Protein AF-A0A959V111-F1 (afdb_monomer)

Nearest PDB structures (foldseek):
  8foj-assembly1_B  TM=3.878E-01  e=6.634E+00  Saccharomyces cerevisiae
  6dg6-assembly6_F  TM=3.079E-01  e=9.473E+00  synthetic construct
  3jtr-assembly1_A  TM=1.883E-01  e=6.981E+00  Pseudomonas sp. GK16

Structure (mmCIF, N/CA/C/O backbone):
data_AF-A0A959V111-F1
#
_entry.id   AF-A0A959V111-F1
#
loop_
_atom_site.group_PDB
_atom_site.id
_atom_site.type_symbol
_atom_site.label_atom_id
_atom_site.label_alt_id
_atom_site.label_comp_id
_atom_site.label_asym_id
_atom_site.label_entity_id
_atom_site.label_seq_id
_atom_site.pdbx_PDB_ins_code
_atom_site.Cartn_x
_atom_site.Cartn_y
_atom_site.Cartn_z
_atom_site.occupancy
_atom_site.B_iso_or_equiv
_atom_site.auth_seq_id
_atom_site.auth_comp_id
_atom_site.auth_asym_id
_atom_site.auth_atom_id
_atom_site.pdbx_PDB_model_num
ATOM 1 N N . GLY A 1 1 ? -1.348 -15.719 1.787 1.00 75.31 1 GLY A N 1
ATOM 2 C CA . GLY A 1 1 ? -1.199 -16.265 0.407 1.00 75.31 1 GLY A CA 1
ATOM 3 C C . GLY A 1 1 ? -1.146 -15.131 -0.609 1.00 75.31 1 GLY A C 1
ATOM 4 O O . GLY A 1 1 ? -1.211 -13.988 -0.178 1.00 75.31 1 GLY A O 1
ATOM 5 N N . ASP A 1 2 ? -1.052 -15.401 -1.918 1.00 81.88 2 ASP A N 1
ATOM 6 C CA . ASP A 1 2 ? -0.993 -14.333 -2.944 1.00 81.88 2 ASP A CA 1
ATOM 7 C C . ASP A 1 2 ? -2.222 -13.403 -2.865 1.00 81.88 2 ASP A C 1
ATOM 9 O O . ASP A 1 2 ? -2.081 -12.189 -2.757 1.00 81.88 2 ASP A O 1
ATOM 13 N N . ASP A 1 3 ? -3.433 -13.954 -2.760 1.00 92.00 3 ASP A N 1
ATOM 14 C CA . ASP A 1 3 ? -4.668 -13.155 -2.661 1.00 92.00 3 ASP A CA 1
ATOM 15 C C . ASP A 1 3 ? -4.700 -12.224 -1.434 1.00 92.00 3 ASP A C 1
ATOM 17 O O . ASP A 1 3 ? -5.198 -11.099 -1.498 1.00 92.00 3 ASP A O 1
ATOM 21 N N . GLU A 1 4 ? -4.125 -12.669 -0.316 1.00 95.50 4 GLU A N 1
ATOM 22 C CA . GLU A 1 4 ? -4.024 -11.884 0.917 1.00 95.50 4 GLU A CA 1
ATOM 23 C C . GLU A 1 4 ? 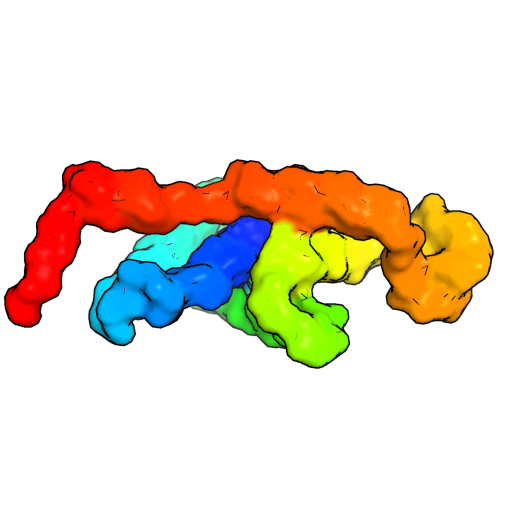-3.076 -10.698 0.742 1.00 95.50 4 GLU A C 1
ATOM 25 O O . GLU A 1 4 ? -3.435 -9.570 1.071 1.00 95.50 4 GLU A O 1
ATOM 30 N N . LEU A 1 5 ? -1.898 -10.923 0.156 1.00 97.00 5 LEU A N 1
ATOM 31 C CA . LEU A 1 5 ? -0.940 -9.857 -0.132 1.00 97.00 5 LEU A CA 1
ATOM 32 C C . LEU A 1 5 ? -1.552 -8.805 -1.066 1.00 97.00 5 LEU A C 1
ATOM 34 O O . LEU A 1 5 ? -1.365 -7.602 -0.873 1.00 97.00 5 LEU A O 1
ATOM 38 N N . PHE A 1 6 ? -2.312 -9.238 -2.077 1.00 97.19 6 PHE A N 1
ATOM 39 C CA . PHE A 1 6 ? -3.036 -8.310 -2.943 1.00 97.19 6 PHE A CA 1
ATOM 40 C C . PHE A 1 6 ? -4.073 -7.493 -2.162 1.00 97.19 6 PHE A C 1
ATOM 42 O O . PHE A 1 6 ? -4.112 -6.267 -2.282 1.00 97.19 6 PHE A O 1
ATOM 49 N N . ALA A 1 7 ? -4.878 -8.152 -1.327 1.00 97.31 7 ALA A N 1
ATOM 50 C CA . ALA A 1 7 ? -5.875 -7.491 -0.492 1.00 97.31 7 ALA A CA 1
ATOM 51 C C . ALA A 1 7 ? -5.236 -6.475 0.472 1.00 97.31 7 ALA A C 1
ATOM 53 O O . ALA A 1 7 ? -5.752 -5.368 0.626 1.00 97.31 7 ALA A O 1
ATOM 54 N N . GLN A 1 8 ? -4.080 -6.798 1.055 1.00 98.25 8 GLN A N 1
ATOM 55 C CA . GLN A 1 8 ? -3.315 -5.887 1.907 1.00 98.25 8 GLN A CA 1
ATOM 56 C C . GLN A 1 8 ? -2.800 -4.661 1.139 1.00 98.25 8 GLN A C 1
ATOM 58 O O . GLN A 1 8 ? -2.853 -3.549 1.660 1.00 98.25 8 GLN A O 1
ATOM 63 N N . ILE A 1 9 ? -2.350 -4.823 -0.112 1.00 98.50 9 ILE A N 1
ATOM 64 C CA . ILE A 1 9 ? -1.971 -3.698 -0.985 1.00 98.50 9 ILE A CA 1
ATOM 65 C C . ILE A 1 9 ? -3.181 -2.794 -1.253 1.00 98.50 9 ILE A C 1
ATOM 67 O O . ILE A 1 9 ? -3.065 -1.569 -1.172 1.00 98.50 9 ILE A O 1
ATOM 71 N N . VAL A 1 10 ? -4.344 -3.381 -1.549 1.00 98.12 10 VAL A N 1
ATOM 72 C CA . VAL A 1 10 ? -5.589 -2.627 -1.761 1.00 98.12 10 VAL A CA 1
ATOM 73 C C . VAL A 1 10 ? -5.995 -1.871 -0.497 1.00 98.12 10 VAL A C 1
ATOM 75 O O . VAL A 1 10 ? -6.307 -0.680 -0.566 1.00 98.12 10 VAL A O 1
ATOM 78 N N . LEU A 1 11 ? -5.938 -2.526 0.662 1.00 98.25 11 LEU A N 1
ATOM 79 C CA . LEU A 1 11 ? -6.233 -1.907 1.949 1.00 98.25 11 LEU A CA 1
ATOM 80 C C . LEU A 1 11 ? -5.261 -0.758 2.247 1.00 98.25 11 LEU A C 1
ATOM 82 O O . LEU A 1 11 ? -5.700 0.355 2.518 1.00 98.25 11 LEU A O 1
ATOM 86 N N . ALA A 1 12 ? -3.951 -0.986 2.126 1.00 98.38 12 ALA A N 1
ATOM 87 C CA . ALA A 1 12 ? -2.928 0.033 2.352 1.00 98.38 12 ALA A CA 1
ATOM 88 C C . ALA A 1 12 ? -3.138 1.274 1.471 1.00 98.38 12 ALA A C 1
ATOM 90 O O . ALA A 1 12 ? -3.047 2.394 1.973 1.00 98.38 12 ALA A O 1
ATOM 91 N N . GLY A 1 13 ? -3.465 1.083 0.187 1.00 97.81 13 GLY A N 1
ATOM 92 C CA . GLY A 1 13 ? -3.791 2.174 -0.732 1.00 97.81 13 GLY A CA 1
ATOM 93 C C . GLY A 1 13 ? -4.994 2.994 -0.265 1.00 97.81 13 GLY A C 1
ATOM 94 O O . GLY A 1 13 ? -4.906 4.213 -0.155 1.00 97.81 13 GLY A O 1
ATOM 95 N N . ASN A 1 14 ? -6.090 2.336 0.105 1.00 97.25 14 ASN A N 1
ATOM 96 C CA . ASN A 1 14 ? -7.285 3.021 0.602 1.00 97.25 14 ASN A CA 1
ATOM 97 C C . ASN A 1 14 ? -7.042 3.789 1.908 1.00 97.25 14 ASN A C 1
ATOM 99 O O . ASN A 1 14 ? -7.490 4.925 2.059 1.00 97.25 14 ASN A O 1
ATOM 103 N N . LEU A 1 15 ? -6.276 3.210 2.835 1.00 96.44 15 LEU A N 1
ATOM 104 C CA . LEU A 1 15 ? -5.936 3.865 4.099 1.00 96.44 15 LEU A CA 1
ATOM 105 C C . LEU A 1 15 ? -4.934 5.022 3.943 1.00 96.44 15 LEU A C 1
ATOM 107 O O . LEU A 1 15 ? -4.766 5.802 4.880 1.00 96.44 15 LEU A O 1
ATOM 111 N N . LEU A 1 16 ? -4.240 5.139 2.804 1.00 95.69 16 LEU A N 1
ATOM 112 C CA . LEU A 1 16 ? -3.411 6.311 2.491 1.00 95.69 16 LEU A CA 1
ATOM 113 C C . LEU A 1 16 ? -4.249 7.517 2.052 1.00 95.69 16 LEU A C 1
ATOM 115 O O . LEU A 1 16 ? -3.840 8.644 2.320 1.00 95.69 16 LEU A O 1
ATOM 119 N N . GLU A 1 17 ? -5.410 7.294 1.433 1.00 94.06 17 GLU A N 1
ATOM 120 C CA . GLU A 1 17 ? -6.316 8.371 1.002 1.00 94.06 17 GLU A CA 1
ATOM 121 C C . GLU A 1 17 ? -7.156 8.929 2.161 1.00 94.06 17 GLU A C 1
ATOM 123 O O . GLU A 1 17 ? -7.536 10.098 2.149 1.00 94.06 17 GLU A O 1
ATOM 128 N N . LEU A 1 18 ? -7.410 8.112 3.190 1.00 91.62 18 LEU A N 1
ATOM 129 C CA . LEU A 1 18 ? -8.278 8.434 4.328 1.00 91.62 18 LEU A CA 1
ATOM 130 C C . LEU A 1 18 ? -8.090 9.836 4.941 1.00 91.62 18 LEU A C 1
ATOM 132 O O . LEU A 1 18 ? -9.096 10.530 5.106 1.00 91.62 18 LEU A O 1
ATOM 136 N N . PRO A 1 19 ? -6.860 10.299 5.250 1.00 89.94 19 PRO A N 1
ATOM 137 C CA . PRO A 1 19 ? -6.657 11.614 5.864 1.00 89.94 19 PRO A CA 1
ATOM 138 C C . PRO A 1 19 ? -7.086 12.797 4.982 1.00 89.94 19 PRO A C 1
ATOM 140 O O . PRO A 1 19 ? -7.241 13.905 5.484 1.00 89.94 19 PRO A O 1
ATOM 143 N N . GLY A 1 20 ? -7.243 12.592 3.669 1.00 88.62 20 GLY A N 1
ATOM 144 C CA . GLY A 1 20 ? -7.771 13.599 2.745 1.00 88.62 20 GLY A CA 1
ATOM 145 C C . GLY A 1 20 ? -9.300 13.656 2.697 1.00 88.62 20 GLY A C 1
ATOM 146 O O . GLY A 1 20 ? -9.849 14.588 2.112 1.00 88.62 20 GLY A O 1
ATOM 147 N N . HIS A 1 21 ? -9.983 12.676 3.297 1.00 88.19 21 HIS A N 1
ATOM 148 C CA . HIS A 1 21 ? -11.432 12.501 3.197 1.00 88.19 21 HIS A CA 1
ATOM 149 C C . HIS A 1 21 ? -12.164 12.521 4.541 1.00 88.19 21 HIS A C 1
ATOM 151 O O . HIS A 1 21 ? -13.359 12.808 4.556 1.00 88.19 21 HIS A O 1
ATOM 157 N N . LEU A 1 22 ? -11.501 12.214 5.656 1.00 85.62 22 LEU A N 1
ATOM 158 C CA . LEU A 1 22 ? -12.129 12.145 6.977 1.00 85.62 22 LEU A CA 1
ATOM 159 C C . LEU A 1 22 ? -11.343 12.947 8.015 1.00 85.62 22 LEU A C 1
ATOM 161 O O . LEU A 1 22 ? -10.122 13.075 7.929 1.00 85.62 22 LEU A O 1
ATOM 165 N N . ASP A 1 23 ? -12.045 13.420 9.045 1.00 84.50 23 ASP A N 1
ATOM 166 C CA . ASP A 1 23 ? -11.420 14.056 10.204 1.00 84.50 23 ASP A CA 1
ATOM 167 C C . ASP A 1 23 ? -10.534 13.064 10.978 1.00 84.50 23 ASP A C 1
ATOM 169 O O . ASP A 1 23 ? -10.837 11.871 11.054 1.00 84.50 23 ASP A O 1
ATOM 173 N N . ALA A 1 24 ? -9.501 13.578 11.656 1.00 77.56 24 ALA A N 1
ATOM 174 C CA . ALA A 1 24 ? -8.453 12.807 12.351 1.00 77.56 24 ALA A CA 1
ATOM 175 C C . ALA A 1 24 ? -8.923 11.857 13.485 1.00 77.56 24 ALA A C 1
ATOM 177 O O . ALA A 1 24 ? -8.123 11.128 14.079 1.00 77.56 24 ALA A O 1
ATOM 178 N N . GLY A 1 25 ? -10.202 11.903 13.868 1.00 82.62 25 GLY A N 1
ATOM 179 C CA . GLY A 1 25 ? -10.815 10.919 14.769 1.00 82.62 25 GLY A CA 1
ATOM 180 C C . GLY A 1 25 ? -11.605 9.834 14.031 1.00 82.62 25 GLY A C 1
ATOM 181 O O . GLY A 1 25 ? -11.720 8.706 14.515 1.00 82.62 25 GLY A O 1
ATOM 182 N N . GLN A 1 26 ? -12.164 10.165 12.868 1.00 84.94 26 GLN A N 1
ATOM 183 C CA . GLN A 1 26 ? -12.949 9.254 12.042 1.00 84.94 26 GLN A CA 1
ATOM 184 C C . GLN A 1 26 ? -12.041 8.357 11.196 1.00 84.94 26 GLN A C 1
ATOM 186 O O . GLN A 1 26 ? -12.283 7.152 11.133 1.00 84.94 26 GLN A O 1
ATOM 191 N N . ASP A 1 27 ? -10.965 8.904 10.627 1.00 88.06 27 ASP A N 1
ATOM 192 C CA . ASP A 1 27 ? -9.959 8.155 9.864 1.00 88.06 27 ASP A CA 1
ATOM 193 C C . ASP A 1 27 ? -9.346 6.999 10.677 1.00 88.06 27 ASP A C 1
ATOM 195 O O . ASP A 1 27 ? -9.246 5.874 10.182 1.00 88.06 27 ASP A O 1
ATOM 199 N N . ARG A 1 28 ? -9.026 7.223 11.957 1.00 90.94 28 ARG A N 1
ATOM 200 C CA . ARG A 1 28 ? -8.490 6.215 12.881 1.00 90.94 28 ARG A CA 1
ATOM 201 C C . ARG A 1 28 ? -9.494 5.103 13.122 1.00 90.94 28 ARG A C 1
ATOM 203 O O . ARG A 1 28 ? -9.145 3.931 13.031 1.00 90.94 28 ARG A O 1
ATOM 210 N N . ARG A 1 29 ? -10.758 5.457 13.377 1.00 91.38 29 ARG A N 1
ATOM 211 C CA . ARG A 1 29 ? -11.831 4.475 13.600 1.00 91.38 29 ARG A CA 1
ATOM 212 C C . ARG A 1 29 ? -12.067 3.618 12.361 1.00 91.38 29 ARG A C 1
ATOM 214 O O . ARG A 1 29 ? 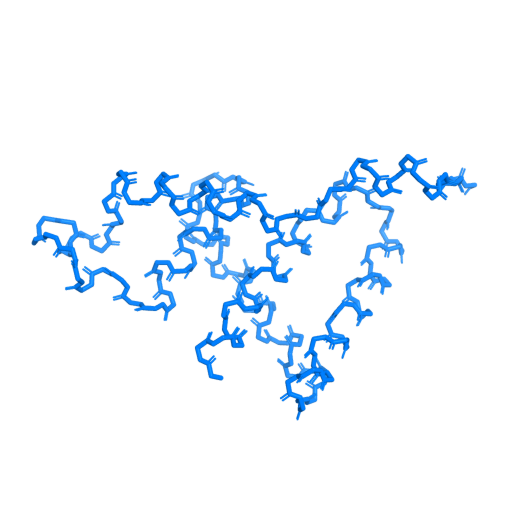-12.172 2.400 12.486 1.00 91.38 29 ARG A O 1
ATOM 221 N N . VAL A 1 30 ? -12.124 4.234 11.180 1.00 92.44 30 VAL A N 1
ATOM 222 C CA . VAL A 1 30 ? -12.273 3.509 9.909 1.00 92.44 30 VAL A CA 1
ATOM 223 C C . VAL A 1 30 ? -11.060 2.620 9.651 1.00 92.44 30 VAL A C 1
ATOM 225 O O . VAL A 1 30 ? -11.236 1.462 9.287 1.00 92.44 30 VAL A O 1
ATOM 228 N N . THR A 1 31 ? -9.851 3.112 9.925 1.00 95.25 31 THR A N 1
ATOM 229 C CA . THR A 1 31 ? -8.610 2.334 9.807 1.00 95.25 31 THR A CA 1
ATOM 230 C C . THR A 1 31 ? -8.652 1.073 10.667 1.00 95.25 31 THR A C 1
ATOM 232 O O . THR A 1 31 ? -8.499 -0.028 10.141 1.00 95.25 31 THR A O 1
ATOM 235 N N . THR A 1 32 ? -8.933 1.205 11.967 1.00 96.69 32 THR A N 1
ATOM 236 C CA . THR A 1 32 ? -9.005 0.060 12.889 1.00 96.69 32 THR A CA 1
ATOM 237 C C . THR A 1 32 ? -10.074 -0.948 12.465 1.00 96.69 32 THR A C 1
ATOM 239 O O . THR A 1 32 ? -9.826 -2.155 12.479 1.00 96.69 32 THR A O 1
ATOM 242 N N . LEU A 1 33 ? -11.257 -0.477 12.053 1.00 96.88 33 LEU A N 1
ATOM 243 C CA . LEU A 1 33 ? -12.344 -1.351 11.606 1.00 96.88 33 LEU A CA 1
ATOM 244 C C . LEU A 1 33 ? -12.005 -2.080 10.302 1.00 96.88 33 LEU A C 1
ATOM 246 O O . LEU A 1 33 ? -12.278 -3.274 10.190 1.00 96.88 33 LEU A O 1
ATOM 250 N N . ALA A 1 34 ? -11.413 -1.388 9.327 1.00 97.00 34 ALA A N 1
ATOM 251 C CA . ALA A 1 34 ? -11.028 -1.987 8.055 1.00 97.00 34 ALA A CA 1
ATOM 252 C C . ALA A 1 34 ? -9.956 -3.067 8.253 1.00 97.00 34 ALA A C 1
ATOM 254 O O . ALA A 1 34 ? -10.122 -4.182 7.765 1.00 97.00 34 ALA A O 1
ATOM 255 N N . ILE A 1 35 ? -8.916 -2.775 9.042 1.00 98.25 35 ILE A N 1
ATOM 256 C CA . ILE A 1 35 ? -7.874 -3.750 9.395 1.00 98.25 35 ILE A CA 1
ATOM 257 C C . ILE A 1 35 ? -8.485 -4.967 10.093 1.00 98.25 35 ILE A C 1
ATOM 259 O O . ILE A 1 35 ? -8.203 -6.095 9.699 1.00 98.25 35 ILE A O 1
ATOM 263 N N . SER A 1 36 ? -9.360 -4.751 11.080 1.00 98.06 36 SER A N 1
ATOM 264 C CA . SER A 1 36 ? -9.995 -5.846 11.826 1.00 98.06 36 SER A CA 1
ATOM 265 C C . SER A 1 36 ? -10.821 -6.757 10.915 1.00 98.06 36 SER A C 1
ATOM 267 O O . SER A 1 36 ? -10.714 -7.975 11.013 1.00 98.06 36 SER A O 1
ATOM 269 N N . LYS A 1 37 ? -11.592 -6.180 9.982 1.00 97.81 37 LYS A N 1
ATOM 270 C CA . LYS A 1 37 ? -12.389 -6.950 9.015 1.00 97.81 37 LYS A CA 1
ATOM 271 C C . LYS A 1 37 ? -11.524 -7.757 8.051 1.00 97.81 37 LYS A C 1
ATOM 273 O O . LYS A 1 37 ? -11.845 -8.904 7.763 1.00 97.81 37 LYS A O 1
ATOM 278 N N . PHE 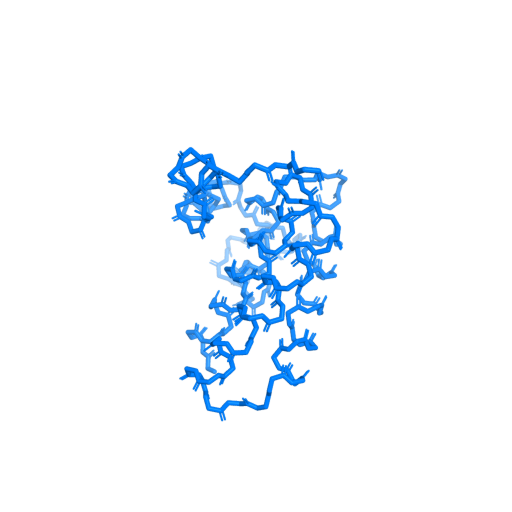A 1 38 ? -10.432 -7.182 7.548 1.00 97.38 38 PHE A N 1
ATOM 279 C CA . PHE A 1 38 ? -9.508 -7.920 6.682 1.00 97.38 38 PHE A CA 1
ATOM 280 C C . PHE A 1 38 ? -8.813 -9.043 7.457 1.00 97.38 38 PHE A C 1
ATOM 282 O O . PHE A 1 38 ? -8.726 -10.162 6.963 1.00 97.38 38 PHE A O 1
ATOM 289 N N . ALA A 1 39 ? -8.374 -8.774 8.688 1.00 97.88 39 ALA A N 1
ATOM 290 C CA . ALA A 1 39 ? -7.770 -9.777 9.558 1.00 97.88 39 ALA A CA 1
ATOM 291 C C . ALA A 1 39 ? -8.721 -10.957 9.819 1.00 97.88 39 ALA A C 1
ATOM 293 O O . ALA A 1 39 ? -8.309 -12.107 9.695 1.00 97.88 39 ALA A O 1
ATOM 294 N N . GLU A 1 40 ? -10.001 -10.680 10.087 1.00 97.75 40 GLU A N 1
ATOM 295 C CA . GLU A 1 40 ? -11.042 -11.699 10.255 1.00 97.75 40 GLU A CA 1
ATOM 296 C C . GLU A 1 40 ? -11.217 -12.561 8.996 1.00 97.75 40 GLU A C 1
ATOM 298 O O . GLU A 1 40 ? -11.191 -13.787 9.093 1.00 97.75 40 GLU A O 1
ATOM 303 N N . VAL A 1 41 ? -11.318 -11.942 7.812 1.00 96.88 41 VAL A N 1
ATOM 304 C CA . VAL A 1 41 ? -11.465 -12.654 6.525 1.00 96.88 41 VAL A CA 1
ATOM 305 C C . VAL A 1 41 ? -10.308 -13.623 6.269 1.00 96.88 41 VAL A C 1
ATOM 307 O O . VAL A 1 41 ? -10.530 -14.722 5.763 1.00 96.88 41 VAL A O 1
ATOM 310 N N . PHE A 1 42 ? -9.085 -13.239 6.635 1.00 96.31 42 PHE A N 1
ATOM 311 C CA . PHE A 1 42 ? -7.894 -14.075 6.457 1.00 96.31 42 PHE A CA 1
ATOM 312 C C . PHE A 1 42 ? -7.556 -14.941 7.681 1.00 96.31 42 PHE A C 1
ATOM 314 O O . PHE A 1 42 ? -6.563 -15.665 7.655 1.00 96.31 42 PHE A O 1
ATOM 321 N N . GLY A 1 43 ? -8.365 -14.899 8.746 1.00 96.31 43 GLY A N 1
ATOM 322 C CA . GLY A 1 43 ? -8.153 -15.690 9.960 1.00 96.31 43 GLY A CA 1
ATOM 323 C C . GLY A 1 43 ? -6.878 -15.329 10.729 1.00 96.31 43 GLY A C 1
ATOM 324 O O . GLY A 1 43 ? -6.262 -16.207 11.333 1.00 96.31 43 GLY A O 1
ATOM 325 N N . ARG A 1 44 ? -6.458 -14.058 10.697 1.00 96.19 44 ARG A N 1
ATOM 326 C CA . ARG A 1 44 ? -5.221 -13.570 11.328 1.00 96.19 44 ARG A CA 1
ATOM 327 C C . ARG A 1 44 ? -5.487 -12.620 12.497 1.00 96.19 44 ARG A C 1
ATOM 329 O O . ARG A 1 44 ? -6.530 -11.967 12.537 1.00 96.19 44 ARG A O 1
ATOM 336 N N . PRO A 1 45 ? -4.539 -12.478 13.441 1.00 97.94 45 PRO A N 1
ATOM 337 C CA . PRO A 1 45 ? -4.616 -11.437 14.458 1.00 97.94 45 PRO A CA 1
ATOM 338 C C . PRO A 1 45 ? -4.621 -10.037 13.829 1.00 97.94 45 PRO A C 1
ATOM 340 O O . PRO A 1 45 ? -3.788 -9.723 12.979 1.00 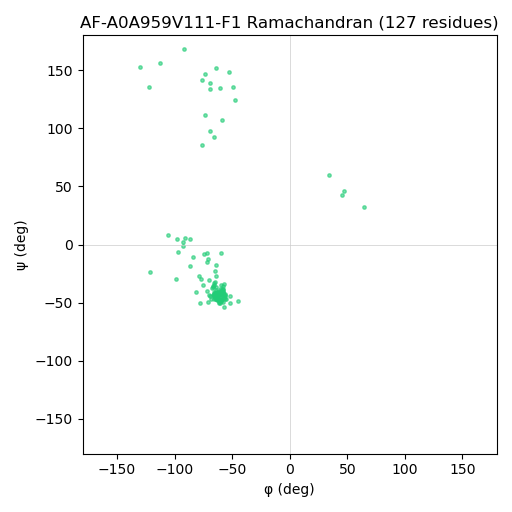97.94 45 PRO A O 1
ATOM 343 N N . ALA A 1 46 ? -5.517 -9.162 14.296 1.00 97.75 46 ALA A N 1
ATOM 344 C CA . ALA A 1 46 ? -5.625 -7.792 13.784 1.00 97.75 46 ALA A CA 1
ATOM 345 C C . ALA A 1 46 ? -4.315 -6.996 13.911 1.00 97.75 46 ALA A C 1
ATOM 347 O O . ALA A 1 46 ? -3.984 -6.230 13.014 1.00 97.75 46 ALA A O 1
ATOM 348 N N . ALA A 1 47 ? -3.546 -7.223 14.981 1.00 97.88 47 ALA A N 1
ATOM 349 C CA . ALA A 1 47 ? -2.254 -6.570 15.193 1.00 97.88 47 ALA A CA 1
ATOM 350 C C . ALA A 1 47 ? -1.206 -6.952 14.132 1.00 97.88 47 ALA A C 1
ATOM 352 O O . ALA A 1 47 ? -0.421 -6.108 13.710 1.00 97.88 47 ALA A O 1
ATOM 353 N N . GLU A 1 48 ? -1.202 -8.205 13.666 1.00 98.00 48 GLU A N 1
ATOM 354 C CA . GLU A 1 48 ? -0.303 -8.620 12.584 1.00 98.00 48 GLU A CA 1
ATOM 355 C C . GLU A 1 48 ? -0.723 -8.001 11.249 1.00 98.00 48 GLU A C 1
ATOM 357 O O . GLU A 1 48 ? 0.116 -7.481 10.520 1.00 98.00 48 GLU A O 1
ATOM 362 N N . MET A 1 49 ? -2.028 -7.992 10.956 1.00 98.00 49 MET A N 1
ATOM 363 C CA . MET A 1 49 ? -2.562 -7.340 9.756 1.00 98.00 49 MET A CA 1
ATOM 364 C C . MET A 1 49 ? -2.250 -5.837 9.750 1.00 98.00 49 MET A C 1
ATOM 366 O O . MET A 1 49 ? -1.898 -5.275 8.716 1.00 98.00 49 MET A O 1
ATOM 370 N N . GLU A 1 50 ? -2.358 -5.178 10.906 1.00 98.38 50 GLU A N 1
ATOM 371 C CA . GLU A 1 50 ? -1.988 -3.773 11.069 1.00 98.38 50 GLU A CA 1
ATOM 372 C C . GLU A 1 50 ? -0.510 -3.536 10.754 1.00 98.38 50 GLU A C 1
ATOM 374 O O . GLU A 1 50 ? -0.179 -2.604 10.016 1.00 98.38 50 GLU A O 1
ATOM 379 N N . GLN A 1 51 ? 0.373 -4.387 11.280 1.00 98.44 51 GLN A N 1
ATOM 380 C CA . GLN A 1 51 ? 1.806 -4.303 11.023 1.00 98.44 51 GLN A CA 1
ATOM 381 C C . GLN A 1 51 ? 2.113 -4.463 9.527 1.00 98.44 51 GLN A C 1
ATOM 383 O O . GLN A 1 51 ? 2.749 -3.584 8.944 1.00 98.44 51 GLN A O 1
ATOM 388 N N . ASP A 1 52 ? 1.576 -5.504 8.885 1.00 97.81 52 ASP A N 1
ATOM 389 C CA . ASP A 1 52 ? 1.778 -5.773 7.455 1.00 97.81 52 ASP A CA 1
ATOM 390 C C . ASP A 1 52 ? 1.310 -4.596 6.580 1.00 97.81 52 ASP A C 1
ATOM 392 O O . ASP A 1 52 ? 1.996 -4.158 5.651 1.00 97.81 52 ASP A O 1
ATOM 396 N N . VAL A 1 53 ? 0.143 -4.028 6.897 1.00 98.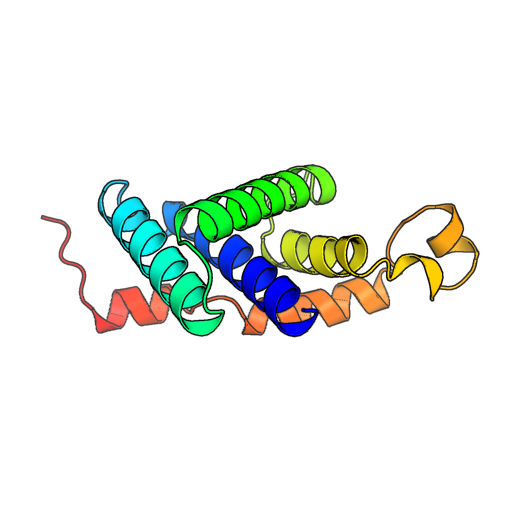38 53 VAL A N 1
ATOM 397 C CA . VAL A 1 53 ? -0.412 -2.873 6.181 1.00 98.38 53 VAL A CA 1
ATOM 398 C C . VAL A 1 53 ? 0.457 -1.627 6.374 1.00 98.38 53 VAL A C 1
ATOM 400 O O . VAL A 1 53 ? 0.693 -0.889 5.413 1.00 98.38 53 VAL A O 1
ATOM 403 N N . ASN A 1 54 ? 0.972 -1.381 7.580 1.00 98.38 54 ASN A N 1
ATOM 404 C CA . ASN A 1 54 ? 1.866 -0.251 7.848 1.00 98.38 54 ASN A CA 1
ATOM 405 C C . ASN A 1 54 ? 3.221 -0.395 7.137 1.00 98.38 54 ASN A C 1
ATOM 407 O O . ASN A 1 54 ? 3.746 0.584 6.585 1.00 98.38 54 ASN A O 1
ATOM 411 N N . ASP A 1 55 ? 3.752 -1.613 7.067 1.00 98.50 55 ASP A N 1
ATOM 412 C CA . ASP A 1 55 ? 4.964 -1.918 6.311 1.00 98.50 55 ASP A CA 1
ATOM 413 C C . ASP A 1 55 ? 4.743 -1.705 4.808 1.00 98.50 55 ASP A C 1
ATOM 415 O O . ASP A 1 55 ? 5.564 -1.067 4.136 1.00 98.50 55 ASP A O 1
ATOM 419 N N . LEU A 1 56 ? 3.588 -2.118 4.278 1.00 98.44 56 LEU A N 1
ATOM 420 C CA . LEU A 1 56 ? 3.207 -1.854 2.890 1.00 98.44 56 LEU A CA 1
ATOM 421 C C . LEU A 1 56 ? 3.058 -0.362 2.589 1.00 98.44 56 LEU A C 1
ATOM 423 O O . LEU A 1 56 ? 3.572 0.091 1.564 1.00 98.44 56 LEU A O 1
ATOM 427 N N . LYS A 1 57 ? 2.431 0.425 3.471 1.00 98.38 57 LYS A N 1
ATOM 428 C CA . LYS A 1 57 ? 2.352 1.893 3.326 1.00 98.38 57 LYS A CA 1
ATOM 429 C C . LYS A 1 57 ? 3.749 2.517 3.252 1.00 98.38 57 LYS A C 1
ATOM 431 O O . LYS A 1 57 ? 4.003 3.385 2.413 1.00 98.38 57 LYS A O 1
ATOM 436 N N . SER A 1 58 ? 4.681 2.028 4.069 1.00 98.19 58 SER A N 1
ATOM 437 C CA . SER A 1 58 ? 6.078 2.476 4.062 1.00 98.19 58 SER A CA 1
ATOM 438 C C . SER A 1 58 ? 6.795 2.108 2.757 1.00 98.19 58 SER A C 1
ATOM 440 O O . SER A 1 58 ? 7.469 2.948 2.154 1.00 98.19 58 SER A O 1
ATOM 442 N N . VAL A 1 59 ? 6.617 0.875 2.267 1.00 97.88 59 VAL A N 1
ATOM 443 C CA . VAL A 1 59 ? 7.140 0.425 0.965 1.00 97.88 59 VAL A CA 1
ATOM 444 C C . VAL A 1 59 ? 6.575 1.272 -0.178 1.00 97.88 59 VAL A C 1
ATOM 446 O O . VAL A 1 59 ? 7.343 1.761 -1.008 1.00 97.88 59 VAL A O 1
ATOM 449 N N . MET A 1 60 ? 5.261 1.503 -0.198 1.00 98.12 60 MET A N 1
ATOM 450 C CA . MET A 1 60 ? 4.584 2.360 -1.173 1.00 98.12 60 MET A CA 1
ATOM 451 C C . MET A 1 60 ? 5.177 3.769 -1.196 1.00 98.12 60 MET A C 1
ATOM 453 O O . MET A 1 60 ? 5.502 4.272 -2.273 1.00 98.12 60 MET A O 1
ATOM 457 N N . GLY A 1 61 ? 5.389 4.379 -0.027 1.00 97.25 61 GLY A N 1
ATOM 458 C CA . GLY A 1 61 ? 6.020 5.694 0.092 1.00 97.25 61 GLY A CA 1
ATOM 459 C C . GLY A 1 61 ? 7.419 5.737 -0.529 1.00 97.25 61 GLY A C 1
ATOM 460 O O . GLY A 1 61 ? 7.696 6.601 -1.365 1.00 97.25 61 GLY A O 1
ATOM 461 N N . ARG A 1 62 ? 8.285 4.766 -0.196 1.00 96.88 62 ARG A N 1
ATOM 462 C CA . ARG A 1 62 ? 9.647 4.693 -0.762 1.00 96.88 62 ARG A CA 1
ATOM 463 C C . ARG A 1 62 ? 9.636 4.482 -2.274 1.00 96.88 62 ARG A C 1
ATOM 465 O O . ARG A 1 62 ? 10.341 5.183 -2.993 1.00 96.88 62 ARG A O 1
ATOM 472 N N . LEU A 1 63 ? 8.847 3.522 -2.761 1.00 95.44 63 LEU A N 1
ATOM 473 C CA . LEU A 1 63 ? 8.785 3.195 -4.186 1.00 95.44 63 LEU A CA 1
ATOM 474 C C . LEU A 1 63 ? 8.201 4.347 -5.006 1.00 95.44 63 LEU A C 1
ATOM 476 O O . LEU A 1 63 ? 8.572 4.525 -6.170 1.00 95.44 63 LEU A O 1
ATOM 480 N N . ASN A 1 64 ? 7.265 5.113 -4.442 1.00 96.06 64 ASN A N 1
ATOM 481 C CA . ASN A 1 64 ? 6.557 6.149 -5.183 1.00 96.06 64 ASN A CA 1
ATOM 482 C C . ASN A 1 64 ? 7.267 7.507 -5.208 1.00 96.06 64 ASN A C 1
ATOM 484 O O . ASN A 1 64 ? 6.981 8.292 -6.115 1.00 96.06 64 ASN A O 1
ATOM 488 N N . HIS A 1 65 ? 8.218 7.755 -4.301 1.00 93.44 65 HIS A N 1
ATOM 489 C CA . HIS A 1 65 ? 8.966 9.010 -4.232 1.00 93.44 65 HIS A CA 1
ATOM 490 C C . HIS A 1 65 ? 9.530 9.439 -5.609 1.00 93.44 65 HIS A C 1
ATOM 492 O O . HIS A 1 65 ? 10.064 8.601 -6.344 1.00 93.44 65 HIS A O 1
ATOM 498 N N . PRO A 1 66 ? 9.415 10.729 -5.994 1.00 94.94 66 PRO A N 1
ATOM 499 C CA . PRO A 1 66 ? 8.838 11.854 -5.238 1.00 94.94 66 PRO A CA 1
ATOM 500 C C . PRO A 1 66 ? 7.312 12.024 -5.392 1.00 94.94 66 PRO A C 1
ATOM 502 O O . PRO A 1 66 ? 6.744 12.993 -4.896 1.00 94.94 66 PRO A O 1
ATOM 505 N N . SER A 1 67 ? 6.627 11.120 -6.096 1.00 94.19 67 SER A N 1
ATOM 506 C CA . SER A 1 67 ? 5.179 11.212 -6.304 1.00 94.19 67 SER A CA 1
ATOM 507 C C . SER A 1 67 ? 4.395 10.856 -5.038 1.00 94.19 67 SER A C 1
ATOM 509 O O . SER A 1 67 ? 4.783 9.971 -4.278 1.00 94.19 67 SER A O 1
ATOM 511 N N . ARG A 1 68 ? 3.243 11.511 -4.862 1.00 92.06 68 ARG A N 1
ATOM 512 C CA . ARG A 1 68 ? 2.233 11.190 -3.840 1.00 92.06 68 ARG A CA 1
ATOM 513 C C . ARG A 1 68 ? 0.988 10.507 -4.418 1.00 92.06 68 ARG A C 1
ATOM 515 O O . ARG A 1 68 ? 0.010 10.340 -3.714 1.00 92.06 68 ARG A O 1
ATOM 522 N N . ASN A 1 69 ? 0.997 10.132 -5.700 1.00 96.62 69 ASN A N 1
ATOM 523 C CA . ASN A 1 69 ? -0.165 9.501 -6.328 1.00 96.62 69 ASN A CA 1
ATOM 524 C C . ASN A 1 69 ? -0.324 8.050 -5.841 1.00 96.62 69 ASN A C 1
ATOM 526 O O . ASN A 1 69 ? 0.502 7.198 -6.182 1.00 96.62 69 ASN A O 1
ATOM 530 N N . THR A 1 70 ? -1.377 7.773 -5.076 1.00 97.31 70 THR A N 1
ATOM 531 C CA . THR A 1 70 ? -1.607 6.473 -4.425 1.00 97.31 70 THR A CA 1
ATOM 532 C C . THR A 1 70 ? -1.782 5.328 -5.411 1.00 97.31 70 THR A C 1
ATOM 534 O O . THR A 1 70 ? -1.147 4.291 -5.245 1.00 97.31 70 THR A O 1
ATOM 537 N N . VAL A 1 71 ? -2.509 5.528 -6.512 1.00 97.69 71 VAL A N 1
ATOM 538 C CA . VAL A 1 71 ? -2.670 4.510 -7.566 1.00 97.69 71 VAL A CA 1
ATOM 539 C C . VAL A 1 71 ? -1.315 4.062 -8.133 1.00 97.69 71 VAL A C 1
ATOM 541 O O . VAL A 1 71 ? -1.061 2.868 -8.303 1.00 97.69 71 VAL A O 1
ATOM 544 N N . ARG A 1 72 ? -0.402 5.009 -8.382 1.00 97.12 72 ARG A N 1
ATOM 545 C CA . ARG A 1 72 ? 0.970 4.711 -8.821 1.00 97.12 72 ARG A CA 1
ATOM 546 C C . ARG A 1 72 ? 1.770 3.990 -7.734 1.00 97.12 72 ARG A C 1
ATOM 548 O O . ARG A 1 72 ? 2.580 3.124 -8.066 1.00 97.12 72 ARG A O 1
ATOM 555 N N . ALA A 1 73 ? 1.557 4.331 -6.463 1.00 98.12 73 ALA A N 1
ATOM 556 C CA . ALA A 1 73 ? 2.191 3.656 -5.335 1.00 98.12 73 ALA A CA 1
ATOM 557 C C . ALA A 1 73 ? 1.743 2.189 -5.237 1.00 98.12 73 ALA A C 1
ATOM 559 O O . ALA A 1 73 ? 2.591 1.302 -5.156 1.00 98.12 73 ALA A O 1
ATOM 560 N N . MET A 1 74 ? 0.436 1.934 -5.346 1.00 98.38 74 MET A N 1
ATOM 561 C CA . MET A 1 74 ? -0.152 0.593 -5.365 1.00 98.38 74 MET A CA 1
ATOM 562 C C . MET A 1 74 ? 0.385 -0.233 -6.534 1.00 98.38 74 MET A C 1
ATOM 564 O O . MET A 1 74 ? 0.853 -1.351 -6.332 1.00 98.38 74 MET A O 1
ATOM 568 N N . GLY A 1 75 ? 0.412 0.334 -7.745 1.00 97.56 75 GLY A N 1
ATOM 569 C CA . GLY A 1 75 ? 0.935 -0.364 -8.919 1.00 97.56 75 GLY A CA 1
ATOM 570 C C . GLY A 1 75 ? 2.406 -0.752 -8.759 1.00 97.56 75 GLY A C 1
ATOM 571 O O . GLY A 1 75 ? 2.788 -1.882 -9.054 1.00 97.56 75 GLY A O 1
ATOM 572 N N . LYS A 1 76 ? 3.237 0.147 -8.217 1.00 96.88 76 LYS A N 1
ATOM 573 C CA . LYS A 1 76 ? 4.638 -0.164 -7.896 1.00 96.88 76 LYS A CA 1
ATOM 574 C C . LYS A 1 76 ? 4.776 -1.201 -6.778 1.00 96.88 76 LYS A C 1
ATOM 576 O O . LYS A 1 76 ? 5.683 -2.025 -6.850 1.00 96.88 76 LYS A O 1
ATOM 581 N N . ALA A 1 77 ? 3.905 -1.174 -5.769 1.00 97.50 77 ALA A N 1
ATOM 582 C CA . ALA A 1 77 ? 3.911 -2.153 -4.686 1.00 97.50 77 ALA A CA 1
ATOM 583 C C . ALA A 1 77 ? 3.573 -3.556 -5.193 1.00 97.50 77 ALA A C 1
ATOM 585 O O . ALA A 1 77 ? 4.324 -4.476 -4.897 1.00 97.50 77 ALA A O 1
ATOM 586 N N . VAL A 1 78 ? 2.540 -3.719 -6.029 1.00 96.94 78 VAL A N 1
ATOM 587 C CA . VAL A 1 78 ? 2.265 -5.005 -6.699 1.00 96.94 78 VAL A CA 1
ATOM 588 C C . VAL A 1 78 ? 3.488 -5.447 -7.500 1.00 96.94 78 VAL A C 1
ATOM 590 O O . VAL A 1 78 ? 3.949 -6.576 -7.377 1.00 96.94 78 VAL A O 1
ATOM 593 N N . PHE A 1 79 ? 4.075 -4.539 -8.277 1.00 94.44 79 PHE A N 1
ATOM 594 C CA . PHE A 1 79 ? 5.247 -4.868 -9.079 1.00 94.44 79 PHE A CA 1
ATOM 595 C C . PHE A 1 79 ? 6.428 -5.382 -8.241 1.00 94.44 79 PHE A C 1
ATOM 597 O O . PHE A 1 79 ? 7.128 -6.309 -8.645 1.00 94.44 79 PHE A O 1
ATOM 604 N N . HIS A 1 80 ? 6.632 -4.781 -7.069 1.00 95.50 80 HIS A N 1
ATOM 605 C CA . HIS A 1 80 ? 7.710 -5.117 -6.151 1.00 95.50 80 HIS A CA 1
ATOM 606 C C . HIS A 1 80 ? 7.449 -6.388 -5.343 1.00 95.50 80 HIS A C 1
ATOM 608 O O . HIS A 1 80 ? 8.310 -7.259 -5.312 1.00 95.50 80 HIS A O 1
ATOM 614 N N . GLN A 1 81 ? 6.279 -6.499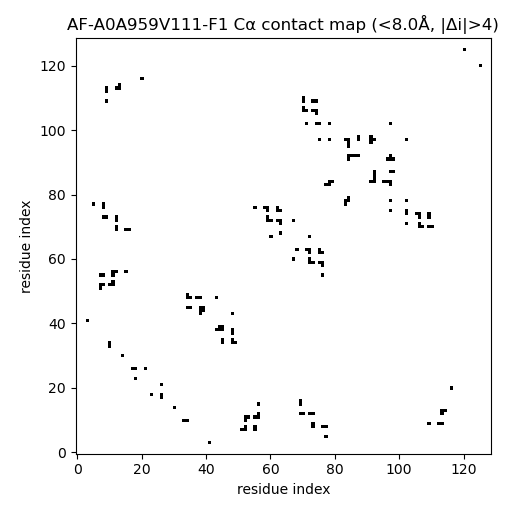 -4.715 1.00 96.31 81 GLN A N 1
ATOM 615 C CA . GLN A 1 81 ? 5.971 -7.581 -3.780 1.00 96.31 81 GLN A CA 1
ATOM 616 C C . GLN A 1 81 ? 5.810 -8.935 -4.482 1.00 96.31 81 GLN A C 1
ATOM 618 O O . GLN A 1 81 ? 6.173 -9.962 -3.923 1.00 96.31 81 GLN A O 1
ATOM 623 N N . TYR A 1 82 ? 5.351 -8.934 -5.73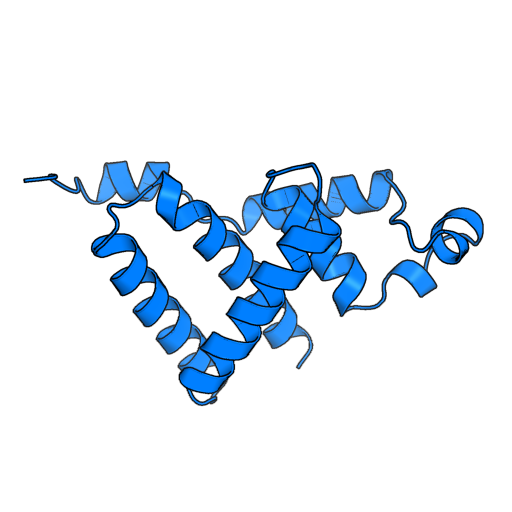7 1.00 95.56 82 TYR A N 1
ATOM 624 C CA . TYR A 1 82 ? 5.250 -10.143 -6.566 1.00 95.56 82 TYR A CA 1
ATOM 625 C C . TYR A 1 82 ? 6.506 -10.412 -7.410 1.00 95.56 82 TYR A C 1
ATOM 627 O O . TYR A 1 82 ? 6.504 -11.306 -8.259 1.00 95.56 82 TYR A O 1
ATOM 635 N N . ASP A 1 83 ? 7.564 -9.617 -7.218 1.00 93.81 83 ASP A N 1
ATOM 636 C CA . ASP A 1 83 ? 8.811 -9.673 -7.986 1.00 93.81 83 ASP A CA 1
ATOM 637 C C . ASP A 1 83 ? 8.577 -9.731 -9.509 1.00 93.81 83 ASP A C 1
ATOM 639 O O . ASP A 1 83 ? 9.155 -10.533 -10.246 1.00 93.81 83 ASP A O 1
ATOM 643 N N . LEU A 1 84 ? 7.689 -8.866 -10.013 1.00 94.88 84 LEU A N 1
ATOM 644 C CA . LEU A 1 84 ? 7.329 -8.850 -11.434 1.00 94.88 84 LEU A CA 1
ATOM 645 C C . LEU A 1 84 ? 8.459 -8.305 -12.320 1.00 94.88 84 LEU A C 1
ATOM 647 O O . LEU A 1 84 ? 8.379 -8.397 -13.544 1.00 94.88 84 LEU A O 1
ATOM 651 N N . TYR A 1 85 ? 9.539 -7.777 -11.737 1.00 93.06 85 TYR A N 1
ATOM 652 C CA . TYR A 1 85 ? 10.734 -7.355 -12.475 1.00 93.06 85 TYR A CA 1
ATOM 653 C C . TYR A 1 85 ? 11.353 -8.517 -13.254 1.00 93.06 85 TYR A C 1
ATOM 655 O O . TYR A 1 85 ? 11.764 -8.344 -14.403 1.00 93.06 85 TYR A O 1
ATOM 663 N N . ARG A 1 86 ? 11.355 -9.724 -12.673 1.00 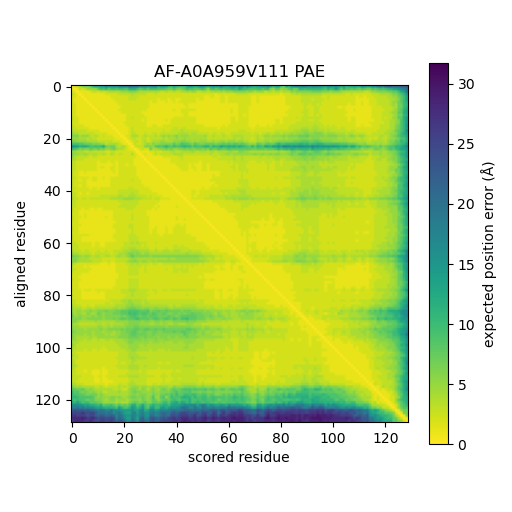92.69 86 ARG A N 1
ATOM 664 C CA . ARG A 1 86 ? 11.994 -10.909 -13.268 1.00 92.69 86 ARG A CA 1
ATOM 665 C C . ARG A 1 86 ? 11.352 -11.378 -14.573 1.00 92.69 86 ARG A C 1
ATOM 667 O O . ARG A 1 86 ? 12.009 -12.053 -15.357 1.00 92.69 86 ARG A O 1
ATOM 674 N N . ILE A 1 87 ? 10.086 -11.030 -14.811 1.00 90.62 87 ILE A N 1
ATOM 675 C CA . ILE A 1 87 ? 9.324 -11.459 -15.994 1.00 90.62 87 ILE A CA 1
ATOM 676 C C . ILE A 1 87 ? 9.300 -10.406 -17.111 1.00 90.62 87 ILE A C 1
ATOM 678 O O . ILE A 1 87 ? 8.628 -10.598 -18.120 1.00 90.62 87 ILE A O 1
ATOM 682 N N . GLN A 1 88 ? 10.028 -9.295 -16.955 1.00 92.31 88 GLN A N 1
ATOM 683 C CA . GLN A 1 88 ? 10.147 -8.261 -17.987 1.00 92.31 88 GLN A CA 1
ATOM 684 C C . GLN A 1 88 ? 11.348 -8.492 -18.909 1.00 92.31 88 GLN A C 1
ATOM 686 O O . GLN A 1 88 ? 12.230 -9.307 -18.621 1.00 92.31 88 GLN A O 1
ATOM 691 N N . GLU A 1 89 ? 11.383 -7.740 -20.011 1.00 92.25 89 GLU A N 1
ATOM 692 C CA . GLU A 1 89 ? 12.547 -7.603 -20.892 1.00 92.25 89 GLU A CA 1
ATOM 693 C C . GLU A 1 89 ? 13.802 -7.200 -20.100 1.00 92.25 89 GLU A C 1
ATOM 695 O O . GLU A 1 89 ? 13.707 -6.479 -19.101 1.00 92.25 89 GLU A O 1
ATOM 700 N N . SER A 1 90 ? 14.977 -7.653 -20.557 1.00 93.38 90 SER A N 1
ATOM 701 C CA . SER A 1 90 ? 16.258 -7.501 -19.845 1.00 93.38 90 SER A CA 1
ATOM 702 C C . SER A 1 90 ? 16.535 -6.061 -19.421 1.00 93.38 90 SER A C 1
ATOM 704 O O . SER A 1 90 ? 16.842 -5.823 -18.261 1.00 93.38 90 SER A O 1
ATOM 706 N N . TYR A 1 91 ? 16.305 -5.093 -20.312 1.00 93.94 91 TYR A N 1
ATOM 707 C CA . TYR A 1 91 ? 16.498 -3.672 -20.018 1.00 93.94 91 TYR A CA 1
ATOM 708 C C . TYR A 1 91 ? 15.773 -3.210 -18.739 1.00 93.94 91 TYR A C 1
ATOM 710 O O . TYR A 1 91 ? 16.377 -2.598 -17.863 1.00 93.94 91 TYR A O 1
ATOM 718 N N . PHE A 1 92 ? 14.481 -3.519 -18.600 1.00 94.31 92 PHE A N 1
ATOM 719 C CA . PHE A 1 92 ? 13.681 -3.100 -17.442 1.00 94.31 92 PHE A CA 1
ATOM 720 C C . PHE A 1 92 ? 13.989 -3.927 -16.191 1.00 94.31 92 PHE A C 1
ATOM 722 O O . PHE A 1 92 ? 14.013 -3.399 -15.075 1.00 94.31 92 PHE A O 1
ATOM 729 N N . ARG A 1 93 ? 14.274 -5.218 -16.387 1.00 93.19 93 ARG A N 1
ATOM 730 C CA . ARG A 1 93 ? 14.667 -6.145 -15.325 1.00 93.19 93 ARG A CA 1
ATOM 731 C C . ARG A 1 93 ? 15.961 -5.709 -14.642 1.00 93.19 93 ARG A C 1
ATOM 733 O O . ARG A 1 93 ? 15.990 -5.623 -13.416 1.00 93.19 93 ARG A O 1
ATOM 740 N N . ASP A 1 94 ? 16.992 -5.400 -15.422 1.00 92.31 94 ASP A N 1
ATOM 741 C CA . ASP A 1 94 ? 18.319 -5.028 -14.919 1.00 92.31 94 ASP A CA 1
ATOM 742 C C . ASP A 1 94 ? 18.270 -3.695 -14.162 1.00 92.31 94 ASP A C 1
ATOM 744 O O . ASP A 1 94 ? 18.918 -3.525 -13.130 1.00 92.31 94 ASP A O 1
ATOM 748 N N . LEU A 1 95 ? 17.415 -2.773 -14.614 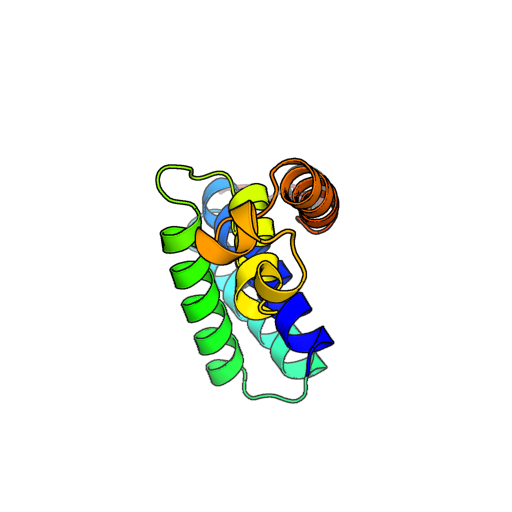1.00 91.62 95 LEU A N 1
ATOM 749 C CA . LEU A 1 95 ? 17.141 -1.509 -13.931 1.00 91.62 95 LEU A CA 1
ATOM 750 C C . LEU A 1 95 ? 16.255 -1.658 -12.683 1.00 91.62 95 LEU A C 1
ATOM 752 O O . LEU A 1 95 ? 16.058 -0.673 -11.969 1.00 91.62 95 LEU A O 1
ATOM 756 N N . LYS A 1 96 ? 15.683 -2.847 -12.431 1.00 88.44 96 LYS A N 1
ATOM 757 C CA . LYS A 1 96 ? 14.622 -3.078 -11.433 1.00 88.44 96 LYS A CA 1
ATOM 758 C C . LYS A 1 96 ? 13.529 -2.008 -11.504 1.00 88.44 96 LYS A C 1
ATOM 760 O O . LYS A 1 96 ? 13.066 -1.484 -10.490 1.00 88.44 96 LYS A O 1
ATOM 765 N N . ALA A 1 97 ? 13.137 -1.666 -12.728 1.00 90.25 97 ALA A N 1
ATOM 766 C CA . ALA A 1 97 ? 12.157 -0.634 -13.014 1.00 90.25 97 ALA A CA 1
ATOM 767 C C . ALA A 1 97 ? 11.011 -1.242 -13.824 1.00 90.25 97 ALA A C 1
ATOM 769 O O . ALA A 1 97 ? 11.268 -1.969 -14.777 1.00 90.25 97 ALA A O 1
ATOM 770 N N . PRO A 1 98 ? 9.744 -0.949 -13.496 1.00 93.38 98 PRO A N 1
ATOM 771 C CA . PRO A 1 98 ? 8.634 -1.520 -14.238 1.00 93.38 98 PRO A CA 1
ATOM 772 C C . PRO A 1 98 ? 8.569 -0.925 -15.651 1.00 93.38 98 PRO A C 1
ATOM 774 O O . PRO A 1 98 ? 8.585 0.299 -15.809 1.00 93.38 98 PRO A O 1
ATOM 777 N N . ASN A 1 99 ? 8.403 -1.772 -16.673 1.00 95.12 99 ASN A N 1
ATOM 778 C CA . ASN A 1 99 ? 8.020 -1.324 -18.017 1.00 95.12 99 ASN A CA 1
ATOM 779 C C . ASN A 1 99 ? 6.829 -0.331 -17.931 1.00 95.12 99 ASN A C 1
ATOM 781 O O . ASN A 1 99 ? 5.777 -0.689 -17.380 1.00 95.12 99 ASN A O 1
ATOM 785 N N . PRO A 1 100 ? 6.947 0.894 -18.489 1.00 94.25 100 PRO A N 1
ATOM 786 C CA . PRO A 1 100 ? 5.936 1.942 -18.353 1.00 94.25 100 PRO A CA 1
ATOM 787 C C . PRO A 1 100 ? 4.535 1.559 -18.840 1.00 94.25 100 PRO A C 1
ATOM 789 O O . PRO A 1 100 ? 3.544 2.005 -18.259 1.00 94.25 100 PRO A O 1
ATOM 792 N N . ILE A 1 101 ? 4.427 0.731 -19.885 1.00 94.38 101 ILE A N 1
ATOM 793 C CA . ILE A 1 101 ? 3.137 0.289 -20.434 1.00 94.38 101 ILE A CA 1
ATOM 794 C C . ILE A 1 101 ? 2.437 -0.638 -19.438 1.00 94.38 101 ILE A C 1
ATOM 796 O O . ILE A 1 101 ? 1.242 -0.480 -19.179 1.00 94.38 101 ILE A O 1
ATOM 800 N N . ILE A 1 102 ? 3.185 -1.574 -18.849 1.00 93.25 102 ILE A N 1
ATOM 801 C CA . ILE A 1 102 ? 2.660 -2.510 -17.850 1.00 93.25 102 ILE A CA 1
ATOM 802 C C . ILE A 1 102 ? 2.254 -1.745 -16.592 1.00 93.25 102 ILE A C 1
ATOM 804 O O . ILE A 1 102 ? 1.132 -1.916 -16.117 1.00 93.25 102 ILE A O 1
ATOM 808 N N . LEU A 1 103 ? 3.109 -0.837 -16.106 1.00 95.38 103 LEU A N 1
ATOM 809 C CA . LEU A 1 103 ? 2.782 -0.018 -14.940 1.00 95.38 103 LEU A CA 1
ATOM 810 C C . LEU A 1 103 ? 1.519 0.818 -15.176 1.00 95.38 103 LEU A C 1
ATOM 812 O O . LEU A 1 103 ? 0.667 0.895 -14.299 1.00 95.38 103 LEU A O 1
ATOM 816 N N . LYS A 1 104 ? 1.355 1.418 -16.362 1.00 95.94 104 LYS A N 1
ATOM 817 C CA . LYS A 1 104 ? 0.154 2.199 -16.691 1.00 95.94 104 LYS A CA 1
ATOM 818 C C . LYS A 1 104 ? -1.119 1.348 -16.642 1.00 95.94 104 LYS A C 1
ATOM 820 O O . LYS A 1 104 ? -2.129 1.814 -16.122 1.00 95.94 104 LYS A O 1
ATOM 825 N N . ARG A 1 105 ? -1.081 0.115 -17.158 1.00 95.31 105 ARG A N 1
ATOM 826 C CA . ARG A 1 105 ? -2.224 -0.816 -17.102 1.00 95.31 105 ARG A CA 1
ATOM 827 C C . ARG A 1 105 ? -2.541 -1.225 -15.669 1.00 95.31 105 ARG A C 1
ATOM 829 O O . ARG A 1 105 ? -3.700 -1.196 -15.271 1.00 95.31 105 ARG A O 1
ATOM 836 N N . LEU A 1 106 ? -1.509 -1.537 -14.892 1.00 95.31 106 LEU A N 1
ATOM 837 C CA . LEU A 1 106 ? -1.653 -1.910 -13.492 1.00 95.31 106 LEU A CA 1
ATOM 838 C C . LEU A 1 106 ? -2.221 -0.762 -12.653 1.00 95.31 106 LEU A C 1
ATOM 840 O O . LEU A 1 106 ? -3.136 -0.980 -11.872 1.00 95.31 106 LEU A O 1
ATOM 844 N N . ASN A 1 107 ? -1.768 0.471 -12.886 1.00 96.81 107 ASN A N 1
ATOM 845 C CA . ASN A 1 107 ? -2.360 1.664 -12.284 1.00 96.81 107 ASN A CA 1
ATOM 846 C C . ASN A 1 107 ? -3.853 1.785 -12.632 1.00 96.81 107 ASN A C 1
ATOM 848 O O . ASN A 1 107 ? -4.657 2.094 -11.764 1.00 96.81 107 ASN A O 1
ATOM 852 N N . GLY A 1 108 ? -4.245 1.493 -13.876 1.00 97.12 108 GLY A N 1
ATOM 853 C CA . GLY A 1 108 ? -5.658 1.442 -14.257 1.00 97.12 108 GLY A CA 1
ATOM 854 C C . GLY A 1 108 ? -6.465 0.463 -13.398 1.00 97.12 108 GLY A C 1
ATOM 855 O O . GLY A 1 108 ? -7.528 0.827 -12.912 1.00 97.12 108 GLY A O 1
ATOM 856 N N . LEU A 1 109 ? -5.936 -0.739 -13.151 1.00 95.88 109 LEU A N 1
ATOM 857 C CA . LEU A 1 109 ? -6.567 -1.724 -12.262 1.00 95.88 109 LEU A CA 1
ATOM 858 C C . LEU A 1 109 ? -6.622 -1.237 -10.809 1.00 95.88 109 LEU A C 1
ATOM 860 O O . LEU A 1 109 ? -7.662 -1.352 -10.175 1.00 95.88 109 LEU A O 1
ATOM 864 N N . MET A 1 110 ? -5.532 -0.662 -10.290 1.00 97.44 110 MET A N 1
ATOM 865 C CA . MET A 1 110 ? -5.479 -0.169 -8.906 1.00 97.44 110 MET A CA 1
ATOM 866 C C . MET A 1 110 ? -6.447 0.987 -8.665 1.00 97.44 110 MET A C 1
ATOM 868 O O . MET A 1 110 ? -7.005 1.091 -7.579 1.00 97.44 110 MET A O 1
ATOM 872 N N . ASN A 1 111 ? -6.700 1.818 -9.677 1.00 96.88 111 ASN A N 1
ATOM 873 C CA . ASN A 1 111 ? -7.684 2.890 -9.586 1.00 96.88 111 ASN A CA 1
ATOM 874 C C . ASN A 1 111 ? -9.098 2.363 -9.298 1.00 96.88 111 ASN A C 1
ATOM 876 O O . ASN A 1 111 ? -9.812 2.961 -8.507 1.00 96.88 111 ASN A O 1
ATOM 880 N N . TRP A 1 112 ? -9.484 1.228 -9.890 1.00 96.00 112 TRP A N 1
ATOM 881 C CA . TRP A 1 112 ? -10.781 0.587 -9.628 1.00 96.00 112 TRP A CA 1
ATOM 882 C C . TRP A 1 112 ? -10.888 -0.053 -8.240 1.00 96.00 112 TRP A C 1
ATOM 884 O O . TRP A 1 112 ? -11.978 -0.444 -7.839 1.00 96.00 112 TRP A O 1
ATOM 894 N N . MET A 1 113 ? -9.770 -0.192 -7.526 1.00 96.00 113 MET A N 1
ATOM 895 C CA . MET A 1 113 ? -9.723 -0.778 -6.184 1.00 96.00 113 MET A CA 1
ATOM 896 C C . MET A 1 113 ? -9.735 0.282 -5.074 1.00 96.00 113 MET A C 1
ATOM 898 O O . MET A 1 113 ? -9.792 -0.073 -3.894 1.00 96.00 113 MET A O 1
ATOM 902 N N . LEU A 1 114 ? -9.653 1.570 -5.423 1.00 95.19 114 LEU A N 1
ATOM 903 C CA . LEU A 1 114 ? -9.862 2.647 -4.461 1.00 95.19 114 LEU A CA 1
ATOM 904 C C . LEU A 1 114 ? -11.357 2.803 -4.167 1.00 95.19 114 LEU A C 1
ATOM 906 O O . LEU A 1 114 ? -12.195 2.672 -5.056 1.00 95.19 114 LEU A O 1
ATOM 910 N N . TRP A 1 115 ? -11.681 3.076 -2.910 1.00 92.69 115 TRP A N 1
ATOM 911 C CA . TRP A 1 115 ? -13.032 3.365 -2.462 1.00 92.69 115 TRP A CA 1
ATOM 912 C C . TRP A 1 115 ? -13.463 4.717 -3.022 1.00 92.69 115 TRP A C 1
ATOM 914 O O . TRP A 1 115 ? -12.686 5.677 -3.031 1.00 92.69 115 TRP A O 1
ATOM 924 N N . ASP A 1 116 ? -14.713 4.800 -3.474 1.00 88.94 116 ASP A N 1
ATOM 925 C CA . ASP A 1 116 ? -15.298 6.071 -3.882 1.00 88.94 116 ASP A CA 1
ATOM 926 C C . ASP A 1 116 ? -15.657 6.885 -2.633 1.00 88.94 116 ASP A C 1
ATOM 928 O O . ASP A 1 116 ? -16.765 6.844 -2.095 1.00 88.94 116 ASP A O 1
ATOM 932 N N . TRP A 1 117 ? -14.664 7.613 -2.128 1.00 82.31 117 TRP A N 1
ATOM 933 C CA . TRP A 1 117 ? -14.821 8.453 -0.949 1.00 82.31 117 TRP A CA 1
ATOM 934 C C . TRP A 1 117 ? -15.809 9.595 -1.154 1.00 82.31 117 TRP A C 1
ATOM 936 O O . TRP A 1 117 ? -16.418 10.048 -0.185 1.00 82.31 117 TRP A O 1
ATOM 946 N N . LYS A 1 118 ? -15.987 10.052 -2.397 1.00 79.69 118 LYS A N 1
ATOM 947 C CA . LYS A 1 118 ? -16.954 11.097 -2.716 1.00 79.69 118 LYS A CA 1
ATOM 948 C C . LYS A 1 118 ? -18.371 10.550 -2.585 1.00 79.69 118 LYS A C 1
ATOM 950 O O . LYS A 1 118 ? -19.180 11.140 -1.876 1.00 79.69 118 LYS A O 1
ATOM 955 N N . GLU A 1 119 ? -18.643 9.399 -3.197 1.00 82.12 119 GLU A N 1
ATOM 956 C CA . GLU A 1 119 ? -19.927 8.711 -3.052 1.00 82.12 119 GLU A CA 1
ATOM 957 C C . GLU A 1 119 ? -20.225 8.400 -1.578 1.00 82.12 119 GLU A C 1
ATOM 959 O O . GLU A 1 119 ? -21.337 8.638 -1.107 1.00 82.12 119 GLU A O 1
ATOM 964 N N . TYR A 1 120 ? -19.222 7.950 -0.818 1.00 76.44 120 TYR A N 1
ATOM 965 C CA . TYR A 1 120 ? -19.366 7.711 0.616 1.00 76.44 120 TYR A CA 1
ATOM 966 C C . TYR A 1 120 ? -19.760 8.986 1.388 1.00 76.44 120 TYR A C 1
ATOM 968 O O . TYR A 1 120 ? -20.713 8.976 2.166 1.00 76.44 120 TYR A O 1
ATOM 976 N N . GLN A 1 121 ? -19.076 10.111 1.168 1.00 75.00 121 GLN A N 1
ATOM 977 C CA . GLN A 1 121 ? -19.417 11.375 1.834 1.00 75.00 121 GLN A CA 1
ATOM 978 C C . GLN A 1 121 ? -20.830 11.863 1.470 1.00 75.00 121 GLN A C 1
ATOM 980 O O . GLN A 1 121 ? -21.577 12.290 2.357 1.00 75.00 121 GLN A O 1
ATOM 985 N N . ASP A 1 122 ? -21.211 11.748 0.195 1.00 79.44 122 ASP A N 1
ATOM 986 C CA . ASP A 1 122 ? -22.520 12.167 -0.313 1.00 79.44 122 ASP A CA 1
ATOM 987 C C . ASP A 1 122 ? -23.660 11.315 0.276 1.00 79.44 122 ASP A C 1
ATOM 989 O O . ASP A 1 122 ? -24.697 11.849 0.686 1.00 79.44 122 ASP A O 1
ATOM 993 N N . GLN A 1 123 ? -23.469 9.994 0.367 1.00 74.81 123 GLN A N 1
ATOM 994 C CA . GLN A 1 123 ? -24.475 9.063 0.891 1.00 74.81 123 GLN A CA 1
ATOM 995 C C . GLN A 1 123 ? -24.655 9.172 2.405 1.00 74.81 123 GLN A C 1
ATOM 997 O O . GLN A 1 123 ? -25.782 9.103 2.900 1.00 74.81 123 GLN A O 1
ATOM 1002 N N . PHE A 1 124 ? -23.564 9.347 3.153 1.00 66.31 124 PHE A N 1
ATOM 1003 C CA . PHE A 1 124 ? -23.613 9.287 4.612 1.00 66.31 124 PHE A CA 1
ATOM 1004 C C . PHE A 1 124 ? -23.817 10.642 5.291 1.00 66.31 124 PHE A C 1
ATOM 1006 O O . PHE A 1 124 ? -23.937 10.650 6.515 1.00 66.31 124 PHE A O 1
ATOM 1013 N N . ARG A 1 125 ? -23.899 11.756 4.531 1.00 56.94 125 ARG A N 1
ATOM 1014 C CA . ARG A 1 125 ? -24.079 13.133 5.043 1.00 56.94 125 ARG A CA 1
ATOM 1015 C C . ARG A 1 125 ? -23.358 13.307 6.376 1.00 56.94 125 ARG A C 1
ATOM 1017 O O . ARG A 1 125 ? -23.999 13.527 7.405 1.00 56.94 125 ARG A O 1
ATOM 1024 N N . ILE A 1 126 ? -22.042 13.106 6.381 1.00 57.12 126 ILE A N 1
ATOM 1025 C CA . ILE A 1 126 ? -21.254 13.219 7.607 1.00 57.12 126 ILE A CA 1
ATOM 1026 C C . ILE A 1 126 ? -21.317 14.687 8.030 1.00 57.12 126 ILE A C 1
ATOM 1028 O O . ILE A 1 126 ? -20.569 15.525 7.540 1.00 57.12 126 ILE A O 1
ATOM 1032 N N . THR A 1 127 ? -22.292 15.013 8.876 1.00 46.75 127 THR A N 1
ATOM 1033 C CA . THR A 1 127 ? -22.453 16.339 9.458 1.00 46.75 127 THR A CA 1
ATOM 1034 C C . THR A 1 127 ? -21.291 16.515 10.420 1.00 46.75 127 THR A C 1
ATOM 1036 O O . THR A 1 127 ? -21.310 15.986 11.531 1.00 46.75 127 THR A O 1
ATOM 1039 N N . THR A 1 128 ? -20.239 17.184 9.959 1.00 45.44 128 THR A N 1
ATOM 1040 C CA . THR A 1 128 ? -19.205 17.742 10.824 1.00 45.44 128 THR A CA 1
ATOM 1041 C C . THR A 1 128 ? -19.918 18.705 11.775 1.00 45.44 128 THR A C 1
ATOM 1043 O O . THR A 1 128 ? -20.440 19.733 11.338 1.00 45.44 128 THR A O 1
ATOM 1046 N N . HIS A 1 129 ? -20.047 18.316 13.042 1.00 39.09 129 HIS A N 1
ATOM 1047 C CA . HIS A 1 129 ? -20.459 19.208 14.123 1.00 39.09 129 HIS A CA 1
ATOM 1048 C C . HIS A 1 129 ? -19.218 19.759 14.810 1.00 39.09 129 HIS A C 1
ATOM 1050 O O . HIS A 1 129 ? -18.311 18.944 15.097 1.00 39.09 129 HIS A O 1
#

Sequence (129 aa):
GDDELFAQIVLAGNLLELPGHLDAGQDRRVTTLAISKFAEVFGRPAAEMEQDVNDLKSVMGRLNHPSRNTVRAMGKAVFHQYDLYRIQESYFRDLKAPNPIILKRLNGLMNWMLWDWKEYQDQFRITTH

Solvent-accessible surface area (backbone atoms only — not comparable to full-atom values): 7183 Å² total; per-residue (Å²): 104,73,71,50,55,52,50,40,47,43,48,29,41,44,64,68,51,32,75,83,76,38,57,89,69,53,34,53,52,52,47,54,50,53,36,40,53,53,12,57,78,71,74,45,59,40,70,57,43,45,50,53,27,53,53,47,44,51,50,22,51,67,74,28,57,93,54,83,57,51,39,57,16,40,28,50,39,53,40,56,78,69,52,48,37,78,79,47,62,66,75,34,31,77,65,70,40,76,53,66,71,60,45,53,54,42,22,57,55,40,52,73,58,47,73,64,60,64,61,50,47,68,74,61,61,74,75,85,125

Mean predicted aligned error: 4.3 Å

Foldseek 3Di:
DLVLLLVLLLLLLQLLCLVVQDDPVVSVVVNLVSLVVSCVVVVHDSVVSNVSSVVLNVQLPVQQPPDPDSLLSSLSSNCVVVVVLVVDDPVSNVVVHDDPVSSVVSSVVSVVSHDPSVVVCVVVVPPPD

Secondary structure (DSSP, 8-state):
-HHHHHHHHHHHHHHHHGGGTS-TTHHHHHHHHHHHHHHHHTT--HHHHHHHHHHHHHHHHHHHTT---HHHHHHHHHHHHTTGGGGS-HHHHHTT---HHHHHHHHHHHHTTS--HHHHHHHHT----

Radius of gyration: 15.92 Å; Cα contacts (8 Å, |Δi|>4): 104; chains: 1; bounding box: 43×36×36 Å

pLDDT: mean 91.82, std 10.57, range [39.09, 98.5]